Protein AF-G5E3V6-F1 (afdb_monomer)

Radius of gyration: 30.0 Å; Cα contacts (8 Å, |Δi|>4): 108; chains: 1; bounding box: 66×53×70 Å

Structure (mmCIF, N/CA/C/O backbone):
data_AF-G5E3V6-F1
#
_entry.id   AF-G5E3V6-F1
#
loop_
_atom_site.group_PDB
_atom_site.id
_atom_site.type_symbol
_atom_site.label_atom_id
_atom_site.label_alt_id
_atom_site.label_comp_id
_atom_site.label_asym_id
_atom_site.label_entity_id
_atom_site.label_seq_id
_atom_site.pdbx_PDB_ins_code
_atom_site.Cartn_x
_atom_site.Cartn_y
_atom_site.Cartn_z
_atom_site.occupancy
_atom_site.B_iso_or_equiv
_atom_site.auth_seq_id
_atom_site.auth_comp_id
_atom_site.auth_asym_id
_atom_site.auth_atom_id
_atom_site.pdb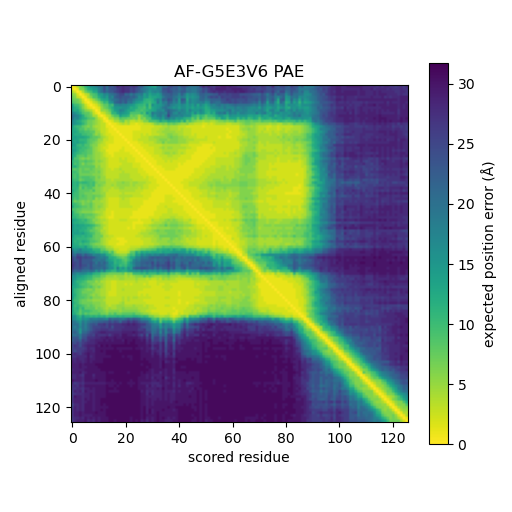x_PDB_model_num
ATOM 1 N N . LYS A 1 1 ? -19.658 4.568 4.456 1.00 40.50 1 LYS A N 1
ATOM 2 C CA . LYS A 1 1 ? -19.234 5.687 5.333 1.00 40.50 1 LYS A CA 1
ATOM 3 C C . LYS A 1 1 ? -17.714 5.621 5.431 1.00 40.50 1 LYS A C 1
ATOM 5 O O . LYS A 1 1 ? -17.221 4.675 6.025 1.00 40.50 1 LYS A O 1
ATOM 10 N N . ILE A 1 2 ? -16.990 6.495 4.730 1.00 44.38 2 ILE A N 1
ATOM 11 C CA . ILE A 1 2 ? -15.516 6.495 4.730 1.00 44.38 2 ILE A CA 1
ATOM 12 C C . ILE A 1 2 ? -15.061 7.267 5.973 1.00 44.38 2 ILE A C 1
ATOM 14 O O . ILE A 1 2 ? -15.613 8.324 6.277 1.00 44.38 2 ILE A O 1
ATOM 18 N N . LEU A 1 3 ? -14.169 6.647 6.745 1.00 54.47 3 LEU A N 1
ATOM 19 C CA . LEU A 1 3 ? -13.768 7.052 8.088 1.00 54.47 3 LEU A CA 1
ATOM 20 C C . LEU A 1 3 ? -12.849 8.288 8.054 1.00 54.47 3 LEU A C 1
ATOM 22 O O . LEU A 1 3 ? -12.066 8.468 7.129 1.00 54.47 3 LEU A O 1
ATOM 26 N N . GLN A 1 4 ? -12.997 9.099 9.097 1.00 58.62 4 GLN A N 1
ATOM 27 C CA . GLN A 1 4 ? -12.158 10.195 9.586 1.00 58.62 4 GLN A CA 1
ATOM 28 C C . GLN A 1 4 ? -10.708 10.222 9.050 1.00 58.62 4 GLN A C 1
ATOM 30 O O . GLN A 1 4 ? -9.934 9.298 9.285 1.00 58.62 4 GLN A O 1
ATOM 35 N N . TYR A 1 5 ? -10.338 11.315 8.372 1.00 55.12 5 TYR A N 1
ATOM 36 C CA . TYR A 1 5 ? -8.946 11.634 8.036 1.00 55.12 5 TYR A CA 1
ATOM 37 C C . TYR A 1 5 ? -8.204 12.047 9.316 1.00 55.12 5 TYR A C 1
ATOM 39 O O . TYR A 1 5 ? -8.641 12.964 10.011 1.00 55.12 5 TYR A O 1
ATOM 47 N N . GLY A 1 6 ? -7.096 11.378 9.631 1.00 52.41 6 GLY A N 1
ATOM 48 C CA . GLY A 1 6 ? -6.150 11.803 10.662 1.00 52.41 6 GLY A CA 1
ATOM 49 C C . GLY A 1 6 ? -4.812 12.161 10.018 1.00 52.41 6 GLY A C 1
ATOM 50 O O . GLY A 1 6 ? -4.270 11.345 9.278 1.00 52.41 6 GLY A O 1
ATOM 51 N N . GLY A 1 7 ? -4.293 13.362 10.292 1.00 62.56 7 GLY A N 1
ATOM 52 C CA . GLY A 1 7 ? -2.977 13.826 9.828 1.00 62.56 7 GLY A CA 1
ATOM 53 C C . GLY A 1 7 ? -3.021 15.040 8.891 1.00 62.56 7 GLY A C 1
ATOM 54 O O . GLY A 1 7 ? -4.039 15.328 8.263 1.00 62.56 7 GLY A O 1
ATOM 55 N N . GLN A 1 8 ? -1.903 15.767 8.820 1.00 59.75 8 GLN A N 1
ATOM 56 C CA . GLN A 1 8 ? -1.690 16.858 7.866 1.00 59.75 8 GLN A CA 1
ATOM 57 C C . GLN A 1 8 ? -1.315 16.270 6.491 1.00 59.75 8 GLN A C 1
ATOM 59 O O . GLN A 1 8 ? -0.552 15.301 6.452 1.00 59.75 8 GLN A O 1
ATOM 64 N N . PRO A 1 9 ? -1.816 16.821 5.366 1.00 61.84 9 PRO A N 1
ATOM 65 C CA . PRO A 1 9 ? -1.333 16.444 4.041 1.00 61.84 9 PRO A CA 1
ATOM 66 C C . PRO A 1 9 ? 0.184 16.641 3.956 1.00 61.84 9 PRO A C 1
ATOM 68 O O . PRO A 1 9 ? 0.697 17.671 4.393 1.00 61.84 9 PRO A O 1
ATOM 71 N N . PHE A 1 10 ? 0.891 15.656 3.413 1.00 65.44 10 PHE A N 1
ATOM 72 C CA . PHE A 1 10 ? 2.319 15.745 3.131 1.00 65.44 10 PHE A CA 1
ATOM 73 C C . PHE A 1 10 ? 2.544 15.763 1.617 1.00 65.44 10 PHE A C 1
ATOM 75 O O . PHE A 1 10 ? 1.841 15.078 0.876 1.00 65.44 10 PHE A O 1
ATOM 82 N N . ASP A 1 11 ? 3.551 16.515 1.169 1.00 62.69 11 ASP A N 1
ATOM 83 C CA . ASP A 1 11 ? 3.842 16.726 -0.260 1.00 62.69 11 ASP A CA 1
ATOM 84 C C . ASP A 1 11 ? 4.660 15.587 -0.903 1.00 62.69 11 ASP A C 1
ATOM 86 O O . ASP A 1 11 ? 5.017 15.640 -2.081 1.00 62.69 11 ASP A O 1
ATOM 90 N N . PHE A 1 12 ? 4.968 14.525 -0.154 1.00 68.69 12 PHE A N 1
ATOM 91 C CA . PHE A 1 12 ? 5.736 13.394 -0.673 1.00 68.69 12 PHE A CA 1
ATOM 92 C C . PHE A 1 12 ? 4.855 12.453 -1.503 1.00 68.69 12 PHE A C 1
ATOM 94 O O . PHE A 1 12 ? 3.919 11.838 -0.993 1.00 68.69 12 PHE A O 1
ATOM 101 N N . SER A 1 13 ? 5.195 12.291 -2.786 1.00 75.62 13 SER A N 1
ATOM 102 C CA . SER A 1 13 ? 4.641 11.217 -3.618 1.00 75.62 13 SER A CA 1
ATOM 103 C C . SER A 1 13 ? 5.280 9.883 -3.207 1.00 75.62 13 SER A C 1
ATOM 105 O O . SER A 1 13 ? 6.501 9.763 -3.315 1.00 75.62 13 SER A O 1
ATOM 107 N N . PRO A 1 14 ? 4.510 8.884 -2.744 1.00 83.62 14 PRO A N 1
ATOM 108 C CA . PRO A 1 14 ? 5.084 7.610 -2.337 1.00 83.62 14 PRO A CA 1
ATOM 109 C C . PRO A 1 14 ? 5.694 6.867 -3.536 1.00 83.62 14 PRO A C 1
ATOM 111 O O . PRO A 1 14 ? 5.129 6.854 -4.635 1.00 83.62 14 PRO A O 1
ATOM 114 N N . LEU A 1 15 ? 6.850 6.241 -3.301 1.00 91.81 15 LEU A N 1
ATOM 115 C CA . LEU A 1 15 ? 7.599 5.444 -4.273 1.00 91.81 15 LEU A CA 1
ATOM 116 C C . LEU A 1 15 ? 7.717 4.004 -3.780 1.00 91.81 15 LEU A C 1
ATOM 118 O O . LEU A 1 15 ? 8.052 3.795 -2.615 1.00 91.81 15 LEU A O 1
ATOM 122 N N . PHE A 1 16 ? 7.491 3.028 -4.660 1.00 93.56 16 PHE A N 1
ATOM 123 C CA . PHE A 1 16 ? 7.765 1.610 -4.395 1.00 93.56 16 PHE A CA 1
ATOM 124 C C . PHE A 1 16 ? 8.920 1.124 -5.263 1.00 93.56 16 PHE A C 1
ATOM 126 O O . PHE A 1 16 ? 9.031 1.526 -6.417 1.00 93.56 16 PHE A O 1
ATOM 133 N N . CYS A 1 17 ? 9.760 0.255 -4.709 1.00 92.12 17 CYS A N 1
ATOM 134 C CA . CYS A 1 17 ? 10.816 -0.426 -5.447 1.00 92.12 17 CYS A CA 1
ATOM 135 C C . CYS A 1 17 ? 10.220 -1.656 -6.152 1.00 92.12 17 CYS A C 1
ATOM 137 O O . CYS A 1 17 ? 9.574 -2.491 -5.512 1.00 92.12 17 CYS A O 1
ATOM 139 N N . ALA A 1 18 ? 10.388 -1.754 -7.469 1.00 93.25 18 ALA A N 1
ATOM 140 C CA . ALA A 1 18 ? 10.101 -2.966 -8.225 1.00 93.25 18 ALA A CA 1
ATOM 141 C C . ALA A 1 18 ? 11.263 -3.964 -8.095 1.00 93.25 18 ALA A C 1
ATOM 143 O O . ALA A 1 18 ? 12.363 -3.628 -7.664 1.00 93.25 18 ALA A O 1
ATOM 144 N N . ARG A 1 19 ? 11.044 -5.218 -8.498 1.00 92.12 19 ARG A N 1
ATOM 145 C CA . ARG A 1 19 ? 12.052 -6.282 -8.351 1.00 92.12 19 ARG A CA 1
ATOM 146 C C . ARG A 1 19 ? 13.356 -6.003 -9.109 1.00 92.12 19 ARG A C 1
ATOM 148 O O . ARG A 1 19 ? 14.410 -6.438 -8.653 1.00 92.12 19 ARG A O 1
ATOM 155 N N . ASN A 1 20 ? 13.295 -5.289 -10.228 1.00 92.44 20 ASN A N 1
ATOM 156 C CA . ASN A 1 20 ? 14.475 -4.890 -10.997 1.00 92.44 20 ASN A CA 1
ATOM 157 C C . ASN A 1 20 ? 15.307 -3.771 -10.325 1.00 92.44 20 ASN A C 1
ATOM 159 O O . ASN A 1 20 ? 16.364 -3.414 -10.841 1.00 92.44 20 ASN A O 1
ATOM 163 N N . GLY A 1 21 ? 14.871 -3.249 -9.172 1.00 91.19 21 GLY A N 1
ATOM 164 C CA . GLY A 1 21 ? 15.538 -2.178 -8.428 1.00 91.19 21 GLY A CA 1
ATOM 165 C C . GLY A 1 21 ? 15.117 -0.765 -8.840 1.00 91.19 21 GLY A C 1
ATOM 166 O O . GLY A 1 21 ? 15.640 0.205 -8.297 1.00 91.19 21 GLY A O 1
ATOM 167 N N . GLU A 1 22 ? 14.188 -0.622 -9.789 1.00 92.38 22 GLU A N 1
ATOM 168 C CA . GLU A 1 22 ? 13.677 0.684 -10.201 1.00 92.38 22 GLU A CA 1
ATOM 169 C C . GLU A 1 22 ? 12.454 1.113 -9.387 1.00 92.38 22 GLU A C 1
ATOM 171 O O . GLU A 1 22 ? 11.636 0.295 -8.961 1.00 92.38 22 GLU A O 1
ATOM 176 N N . TYR A 1 23 ? 12.309 2.424 -9.192 1.00 93.12 23 TYR A N 1
ATOM 177 C CA . TYR A 1 23 ? 11.210 2.994 -8.420 1.00 93.12 23 TYR A CA 1
ATOM 178 C C . TYR A 1 23 ? 10.019 3.369 -9.299 1.00 93.12 23 TYR A C 1
ATOM 180 O O . TYR A 1 23 ? 10.171 3.946 -10.374 1.00 93.12 23 TYR A O 1
ATOM 188 N N . ILE A 1 24 ? 8.818 3.113 -8.783 1.00 95.19 24 ILE A N 1
ATOM 189 C CA . ILE A 1 24 ? 7.546 3.505 -9.390 1.00 95.19 24 ILE A CA 1
ATOM 190 C C . ILE A 1 24 ? 6.826 4.522 -8.510 1.00 95.19 24 ILE A C 1
ATOM 192 O O . ILE A 1 24 ? 6.803 4.387 -7.285 1.00 95.19 24 ILE A O 1
ATOM 196 N N . ALA A 1 25 ? 6.196 5.521 -9.128 1.00 94.62 25 ALA A N 1
ATOM 197 C CA . ALA A 1 25 ? 5.347 6.467 -8.411 1.00 94.62 25 ALA A CA 1
ATOM 198 C C . ALA A 1 25 ? 3.932 5.910 -8.286 1.00 94.62 25 ALA A C 1
ATOM 200 O O . ALA A 1 25 ? 3.325 5.512 -9.287 1.00 94.62 25 ALA A O 1
ATOM 201 N N . ILE A 1 26 ? 3.390 5.917 -7.069 1.00 94.75 26 ILE A N 1
ATOM 202 C CA . ILE A 1 26 ? 2.062 5.376 -6.785 1.00 94.75 26 ILE A CA 1
ATOM 203 C C . ILE A 1 26 ? 1.162 6.417 -6.123 1.00 94.75 26 ILE A C 1
ATOM 205 O O . ILE A 1 26 ? 1.595 7.199 -5.283 1.00 94.75 26 ILE A O 1
ATOM 209 N N . ASP A 1 27 ? -0.122 6.370 -6.450 1.00 91.56 27 ASP A N 1
ATOM 210 C CA . ASP A 1 27 ? -1.168 6.990 -5.651 1.00 91.56 27 ASP A CA 1
ATOM 211 C C . ASP A 1 27 ? -1.707 5.927 -4.694 1.00 91.56 27 ASP A C 1
ATOM 213 O O . ASP A 1 27 ? -2.150 4.855 -5.119 1.00 91.56 27 ASP A O 1
ATOM 217 N N . THR A 1 28 ? -1.655 6.199 -3.392 1.00 91.44 28 THR A N 1
ATOM 218 C CA . THR A 1 28 ? -2.073 5.230 -2.375 1.00 91.44 28 THR A CA 1
ATOM 219 C C . THR A 1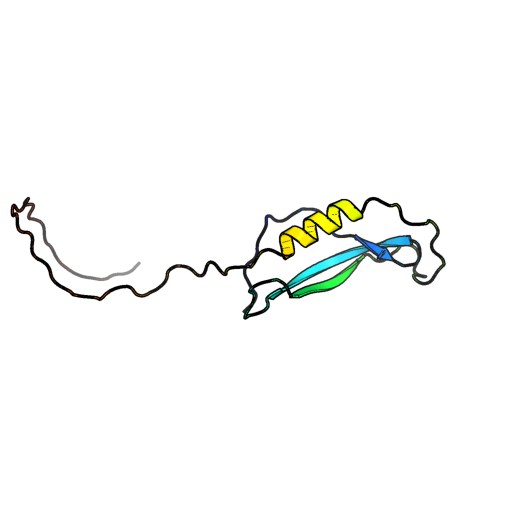 28 ? -3.241 5.756 -1.563 1.00 91.44 28 THR A C 1
ATOM 221 O O . THR A 1 28 ? -3.190 6.855 -1.020 1.00 91.44 28 THR A O 1
ATOM 224 N N . SER A 1 29 ? -4.273 4.928 -1.418 1.00 90.56 29 SER A N 1
ATOM 225 C CA . SER A 1 29 ? -5.304 5.113 -0.399 1.00 90.56 29 SER A CA 1
ATOM 226 C C . SER A 1 29 ? -5.123 4.076 0.703 1.00 90.56 29 SER A C 1
ATOM 228 O O . SER A 1 29 ? -5.147 2.877 0.416 1.00 90.56 29 SER A O 1
ATOM 230 N N . TRP A 1 30 ? -4.977 4.539 1.942 1.00 92.75 30 TRP A N 1
ATOM 231 C CA . TRP A 1 30 ? -4.820 3.693 3.122 1.00 92.75 30 TRP A CA 1
ATOM 232 C C . TRP A 1 30 ? -6.131 3.549 3.891 1.00 92.75 30 TRP A C 1
ATOM 234 O O . TRP A 1 30 ? -6.955 4.462 3.943 1.00 92.75 30 TRP A O 1
ATOM 244 N N . SER A 1 31 ? -6.308 2.395 4.518 1.00 92.06 31 SER A N 1
ATOM 245 C CA . SER A 1 31 ? -7.329 2.150 5.526 1.00 92.06 31 SER A CA 1
ATOM 246 C C . SER A 1 31 ? -6.817 1.125 6.536 1.00 92.06 31 SER A C 1
ATOM 248 O O . SER A 1 31 ? -5.710 0.597 6.417 1.00 92.06 31 SER A O 1
ATOM 250 N N . SER A 1 32 ? -7.618 0.848 7.552 1.00 94.12 32 SER A N 1
ATOM 251 C CA . SER A 1 32 ? -7.287 -0.104 8.599 1.00 94.12 32 SER A CA 1
ATOM 252 C C . SER A 1 32 ? -8.537 -0.820 9.086 1.00 94.12 32 SER A C 1
ATOM 254 O O . SER A 1 32 ? -9.661 -0.330 8.948 1.00 94.12 32 SER A O 1
ATOM 256 N N . PHE A 1 33 ? -8.332 -1.993 9.672 1.00 94.19 33 PHE A N 1
ATOM 257 C CA . PHE A 1 33 ? -9.367 -2.706 10.401 1.00 94.19 33 PHE A CA 1
ATOM 258 C C . PHE A 1 33 ? -9.048 -2.700 11.889 1.00 94.19 33 PHE A C 1
ATOM 260 O O . PHE A 1 33 ? -7.990 -3.170 12.318 1.00 94.19 33 PHE A O 1
ATOM 267 N N . ILE A 1 34 ? -9.989 -2.178 12.671 1.00 94.62 34 ILE A N 1
ATOM 268 C CA . ILE A 1 34 ? -9.907 -2.131 14.126 1.00 94.62 34 ILE A CA 1
ATOM 269 C C . ILE A 1 34 ? -10.697 -3.306 14.695 1.00 94.62 34 ILE A C 1
ATOM 271 O O . ILE A 1 34 ? -11.877 -3.474 14.389 1.00 94.62 34 ILE A O 1
ATOM 275 N N . ASN A 1 35 ? -10.058 -4.107 15.544 1.00 94.44 35 ASN A N 1
ATOM 276 C CA . ASN A 1 35 ? -10.726 -5.196 16.244 1.00 94.44 35 ASN A CA 1
ATOM 277 C C . ASN A 1 35 ? -11.820 -4.629 17.180 1.00 94.44 35 ASN A C 1
ATOM 279 O O . ASN A 1 35 ? -11.488 -3.812 18.041 1.00 94.44 35 ASN A O 1
ATOM 283 N N . PRO A 1 36 ? -13.092 -5.063 17.087 1.00 92.88 36 PRO A N 1
ATOM 284 C CA . PRO A 1 36 ? -14.174 -4.486 17.893 1.00 92.88 36 PRO A CA 1
ATOM 285 C C . PRO A 1 36 ? -14.026 -4.676 19.410 1.00 92.88 36 PRO A C 1
ATOM 287 O O . PRO A 1 36 ? -14.506 -3.844 20.179 1.00 92.88 36 PRO A O 1
ATOM 290 N N . TRP A 1 37 ? -13.368 -5.754 19.845 1.00 93.94 37 TRP A N 1
ATOM 291 C CA . TRP A 1 37 ? -13.210 -6.092 21.260 1.00 93.94 37 TRP A CA 1
ATOM 292 C C . TRP A 1 37 ? -11.982 -5.424 21.873 1.00 93.94 37 TRP A C 1
ATOM 294 O O . TRP A 1 37 ? -12.090 -4.760 22.900 1.00 93.94 37 TRP A O 1
ATOM 304 N N . SER A 1 38 ? -10.814 -5.569 21.241 1.00 94.38 38 SER A N 1
ATOM 305 C CA . SER A 1 38 ? -9.564 -5.008 21.772 1.00 94.38 38 SER A CA 1
ATOM 306 C C . SER A 1 38 ? -9.346 -3.544 21.395 1.00 94.38 38 SER A C 1
ATOM 308 O O . SER A 1 38 ? -8.493 -2.885 21.985 1.00 94.38 38 SER A O 1
ATOM 310 N N . ARG A 1 39 ? -10.089 -3.039 20.400 1.00 94.94 39 ARG A N 1
ATOM 311 C CA . ARG A 1 39 ? -9.935 -1.707 19.791 1.00 94.94 39 ARG A CA 1
ATOM 312 C C . ARG A 1 39 ? -8.557 -1.448 19.176 1.00 94.94 39 ARG A C 1
ATOM 314 O O . ARG A 1 39 ? -8.238 -0.310 18.854 1.00 94.94 39 ARG A O 1
ATOM 321 N N . LYS A 1 40 ? -7.734 -2.479 18.986 1.00 93.69 40 LYS A N 1
ATOM 322 C CA . LYS A 1 40 ? -6.422 -2.364 18.335 1.00 93.69 40 LYS A CA 1
ATOM 323 C C . LYS A 1 40 ? -6.530 -2.574 16.829 1.00 93.69 40 LYS A C 1
ATOM 325 O O . LYS A 1 40 ? -7.420 -3.287 16.354 1.00 93.69 40 LYS A O 1
ATOM 330 N N . VAL A 1 41 ? -5.596 -1.992 16.083 1.00 95.38 41 VAL A N 1
ATOM 331 C CA . VAL A 1 41 ? -5.462 -2.246 14.646 1.00 95.38 41 VAL A CA 1
ATOM 332 C C . VAL A 1 41 ? -5.063 -3.710 14.442 1.00 95.38 41 VAL A C 1
ATOM 334 O O . VAL A 1 41 ? -4.075 -4.161 15.010 1.00 95.38 41 VAL A O 1
ATOM 337 N N . SER A 1 42 ? -5.834 -4.467 13.656 1.00 95.44 42 SER A N 1
ATOM 338 C CA . SER A 1 42 ? -5.478 -5.854 13.299 1.00 95.44 42 SER A CA 1
ATOM 339 C C . SER A 1 42 ? -4.719 -5.929 11.981 1.00 95.44 42 SER A C 1
ATOM 341 O O . SER A 1 42 ? -3.794 -6.720 11.850 1.00 95.44 42 SER A O 1
ATOM 343 N N . PHE A 1 43 ? -5.111 -5.111 11.002 1.00 95.56 43 PHE A N 1
ATOM 344 C CA . PHE A 1 43 ? -4.408 -4.998 9.730 1.00 95.56 43 PHE A CA 1
ATOM 345 C C . PHE A 1 43 ? -4.556 -3.599 9.134 1.00 95.56 43 PHE A C 1
ATOM 347 O O . PHE A 1 43 ? -5.573 -2.922 9.316 1.00 95.56 43 PHE A O 1
ATOM 354 N N . ILE A 1 44 ? -3.518 -3.195 8.407 1.00 96.19 44 ILE A N 1
ATOM 355 C CA . ILE A 1 44 ? -3.497 -2.022 7.537 1.00 96.19 44 ILE A CA 1
ATOM 356 C C . ILE A 1 44 ? -3.732 -2.514 6.112 1.00 96.19 44 ILE A C 1
ATOM 358 O O . ILE A 1 44 ? -3.176 -3.533 5.707 1.00 96.19 44 ILE A O 1
ATOM 362 N N . ILE A 1 45 ? -4.551 -1.799 5.351 1.00 95.25 45 ILE A N 1
ATOM 363 C CA . ILE A 1 45 ? -4.796 -2.090 3.942 1.00 95.25 45 ILE A CA 1
ATOM 364 C C . ILE A 1 45 ? -4.442 -0.868 3.099 1.00 95.25 45 ILE A C 1
ATOM 366 O O . ILE A 1 45 ? -4.912 0.241 3.351 1.00 95.25 45 ILE A O 1
ATOM 370 N N . GLY A 1 46 ? -3.601 -1.081 2.093 1.00 94.31 46 GLY A N 1
ATOM 371 C CA . GLY A 1 46 ? -3.276 -0.099 1.068 1.00 94.31 46 GLY A CA 1
ATOM 372 C C . GLY A 1 46 ? -3.890 -0.518 -0.262 1.00 94.31 46 GLY A C 1
ATOM 373 O O . GLY A 1 46 ? -3.800 -1.678 -0.660 1.00 94.31 46 GLY A O 1
ATOM 374 N N . ARG A 1 47 ? -4.524 0.420 -0.964 1.00 95.38 47 ARG A N 1
ATOM 375 C CA . ARG A 1 47 ? -4.848 0.274 -2.388 1.00 95.38 47 ARG A CA 1
ATOM 376 C C . ARG A 1 47 ? -3.952 1.226 -3.163 1.00 95.38 47 ARG A C 1
ATOM 378 O O . ARG A 1 47 ? -4.042 2.438 -2.970 1.00 95.38 47 ARG A O 1
ATOM 385 N N . HIS A 1 48 ? -3.123 0.659 -4.030 1.00 95.44 48 HIS A N 1
ATOM 386 C CA . HIS A 1 48 ? -2.086 1.371 -4.769 1.00 95.44 48 HIS A CA 1
ATOM 3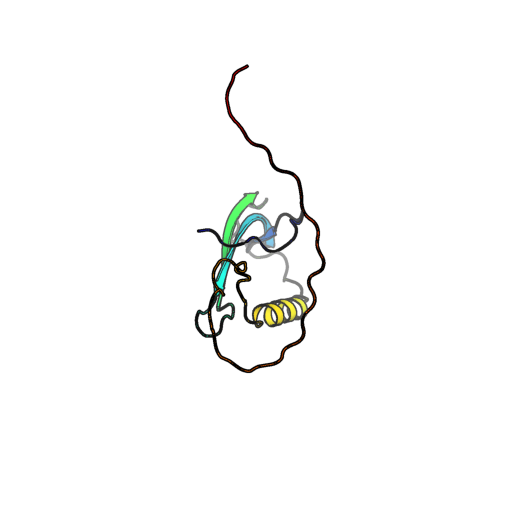87 C C . HIS A 1 48 ? -2.454 1.428 -6.253 1.00 95.44 48 HIS A C 1
ATOM 389 O O . HIS A 1 48 ? -2.783 0.405 -6.853 1.00 95.44 48 HIS A O 1
ATOM 395 N N . LYS A 1 49 ? -2.405 2.621 -6.847 1.00 95.44 49 LYS A N 1
ATOM 396 C CA . LYS A 1 49 ? -2.540 2.842 -8.288 1.00 95.44 49 LYS A CA 1
ATOM 397 C C . LYS A 1 49 ? -1.211 3.365 -8.818 1.00 95.44 49 LYS A C 1
ATOM 399 O O . LYS A 1 49 ? -0.716 4.371 -8.325 1.00 95.44 49 LYS A O 1
ATOM 404 N N . VAL A 1 50 ? -0.643 2.702 -9.821 1.00 95.62 50 VAL A N 1
ATOM 405 C CA . VAL A 1 50 ? 0.590 3.176 -10.463 1.00 95.62 50 VAL A CA 1
ATOM 406 C C . VAL A 1 50 ? 0.286 4.462 -11.229 1.00 95.62 50 VAL A C 1
ATOM 408 O O . VAL A 1 50 ? -0.606 4.486 -12.078 1.00 95.62 50 VAL A O 1
ATOM 411 N N . ARG A 1 51 ? 1.014 5.531 -10.899 1.00 94.56 51 ARG A N 1
ATOM 412 C CA . ARG A 1 51 ? 0.946 6.832 -11.571 1.00 94.56 51 ARG A CA 1
ATOM 413 C C . ARG A 1 51 ? 2.015 6.947 -12.651 1.00 94.56 51 ARG A C 1
ATOM 415 O O . ARG A 1 51 ? 1.726 7.428 -13.740 1.00 94.56 51 ARG A O 1
ATOM 422 N N . MET A 1 52 ? 3.237 6.507 -12.345 1.00 95.25 52 MET A N 1
ATOM 423 C CA . MET A 1 52 ? 4.364 6.470 -13.280 1.00 95.25 52 MET A CA 1
ATOM 424 C C . MET A 1 52 ? 5.127 5.158 -13.094 1.00 95.25 52 MET A C 1
ATOM 426 O O . MET A 1 52 ? 5.431 4.781 -11.960 1.00 95.25 52 MET A O 1
ATOM 430 N N . GLY A 1 53 ? 5.379 4.463 -14.204 1.00 94.81 53 GLY A N 1
ATOM 431 C CA . GLY A 1 53 ? 6.115 3.200 -14.230 1.00 94.81 53 GLY A CA 1
ATOM 432 C C . GLY A 1 53 ? 7.638 3.383 -14.192 1.00 94.81 53 GLY A C 1
ATOM 433 O O . GLY A 1 53 ? 8.114 4.521 -14.192 1.00 94.81 53 GLY A O 1
ATOM 434 N N . PRO A 1 54 ? 8.384 2.268 -14.155 1.00 94.62 54 PRO A N 1
ATOM 435 C CA . PRO A 1 54 ? 9.841 2.273 -14.222 1.00 94.62 54 PRO A CA 1
ATOM 436 C C . PRO A 1 54 ? 10.325 2.644 -15.633 1.00 94.62 54 PRO A C 1
ATOM 438 O O . PRO A 1 54 ? 9.555 2.605 -16.594 1.00 94.62 54 PRO A O 1
ATOM 441 N N . VAL A 1 55 ? 11.601 3.007 -15.755 1.00 92.94 55 VAL A N 1
ATOM 442 C CA . VAL A 1 55 ? 12.257 3.285 -17.041 1.00 92.94 55 VAL A CA 1
ATOM 443 C C . VAL A 1 55 ? 12.501 1.979 -17.796 1.00 92.94 55 VAL A C 1
ATOM 445 O O . VAL A 1 55 ? 12.261 1.913 -19.000 1.00 92.94 55 VAL A O 1
ATOM 448 N N . ASN A 1 56 ? 12.944 0.934 -17.094 1.00 93.31 56 ASN A N 1
ATOM 449 C CA . ASN A 1 56 ? 13.014 -0.419 -17.627 1.00 93.31 56 ASN A CA 1
ATOM 450 C C . ASN A 1 56 ? 11.674 -1.142 -17.438 1.00 93.31 56 ASN A C 1
ATOM 452 O O . ASN A 1 56 ? 11.279 -1.472 -16.318 1.00 93.31 56 ASN A O 1
ATOM 456 N N . GLU A 1 57 ? 11.008 -1.438 -18.554 1.00 94.50 57 GLU A N 1
ATOM 457 C CA . GLU A 1 57 ? 9.726 -2.148 -18.579 1.00 94.50 57 GLU A CA 1
ATOM 458 C C . GLU A 1 57 ? 9.824 -3.597 -18.067 1.00 94.50 57 GLU A C 1
ATOM 460 O O . GLU A 1 57 ? 8.834 -4.136 -17.566 1.00 94.50 57 GLU A O 1
ATOM 465 N N . ASP A 1 58 ? 11.005 -4.229 -18.138 1.00 95.31 58 ASP A N 1
ATOM 466 C CA . ASP A 1 58 ? 11.224 -5.557 -17.563 1.00 95.31 58 ASP A CA 1
ATOM 467 C C . ASP A 1 58 ? 11.390 -5.477 -16.038 1.00 95.31 58 ASP A C 1
ATOM 469 O O . ASP A 1 58 ? 12.490 -5.429 -15.478 1.00 95.31 58 ASP A O 1
ATOM 473 N N . VAL A 1 59 ? 10.250 -5.481 -15.348 1.00 94.94 59 VAL A N 1
ATOM 474 C CA . VAL A 1 59 ? 10.166 -5.473 -13.882 1.00 94.94 59 VAL A CA 1
ATOM 475 C C . VAL A 1 59 ? 10.607 -6.783 -13.231 1.00 94.94 59 VAL A C 1
ATOM 477 O O . VAL A 1 59 ? 10.772 -6.820 -12.012 1.00 94.94 59 VAL A O 1
ATOM 480 N N . PHE A 1 60 ? 10.784 -7.861 -14.001 1.00 95.38 60 PHE A N 1
ATOM 481 C CA . PHE A 1 60 ? 11.170 -9.177 -13.486 1.00 95.38 60 PHE A CA 1
ATOM 482 C C . PHE A 1 60 ? 12.676 -9.439 -13.563 1.00 95.38 60 PHE A C 1
ATOM 484 O O . PHE A 1 60 ? 13.13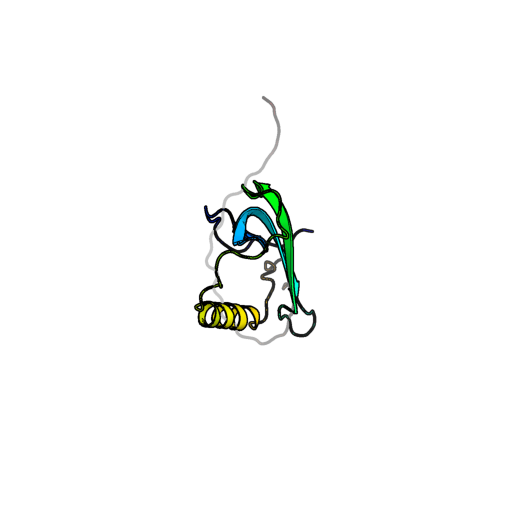6 -10.448 -13.014 1.00 95.38 60 PHE A O 1
ATOM 491 N N . ALA A 1 61 ? 13.429 -8.534 -14.194 1.00 93.25 61 ALA A N 1
ATOM 492 C CA . ALA A 1 61 ? 14.880 -8.580 -14.277 1.00 93.25 61 ALA A CA 1
ATOM 493 C C . ALA A 1 61 ? 15.545 -8.700 -12.892 1.00 93.25 61 ALA A C 1
ATOM 495 O O . ALA A 1 61 ? 14.980 -8.348 -11.851 1.00 93.25 61 ALA A O 1
ATOM 496 N N . SER A 1 62 ? 16.770 -9.228 -12.874 1.00 89.44 62 SER A N 1
ATOM 497 C CA . SER A 1 62 ? 17.548 -9.356 -11.642 1.00 89.44 62 SER A CA 1
ATOM 498 C C . SER A 1 62 ? 17.829 -7.978 -11.028 1.00 89.44 62 SER A C 1
ATOM 500 O O . SER A 1 62 ? 18.244 -7.083 -11.768 1.00 89.44 62 SER A O 1
ATOM 502 N N . PRO A 1 63 ? 17.674 -7.808 -9.702 1.00 85.56 63 PRO A N 1
ATOM 503 C CA . PRO A 1 63 ? 17.989 -6.549 -9.038 1.00 85.56 63 PRO A CA 1
ATOM 504 C C . PRO A 1 63 ? 19.467 -6.199 -9.222 1.00 85.56 63 PRO A C 1
ATOM 506 O O . PRO A 1 63 ? 20.342 -7.060 -9.108 1.00 85.56 63 PRO A O 1
ATOM 509 N N . SER A 1 64 ? 19.741 -4.926 -9.496 1.00 71.69 64 SER A N 1
ATOM 510 C CA . SER A 1 64 ? 21.093 -4.404 -9.717 1.00 71.69 64 SER A CA 1
ATOM 511 C C . SER A 1 64 ? 21.852 -4.088 -8.421 1.00 71.69 64 SER A C 1
ATOM 513 O O . SER A 1 64 ? 23.074 -3.957 -8.457 1.00 71.69 64 SER A O 1
ATOM 515 N N . CYS A 1 65 ? 21.165 -3.996 -7.274 1.00 67.19 65 CYS A N 1
ATOM 516 C CA . CYS A 1 65 ? 21.768 -3.646 -5.987 1.00 67.19 65 CYS A CA 1
ATOM 517 C C . CYS A 1 65 ? 21.037 -4.327 -4.807 1.00 67.19 65 CYS A C 1
ATOM 519 O O . CYS A 1 65 ? 19.807 -4.404 -4.830 1.00 67.19 65 CYS A O 1
ATOM 521 N N . PRO A 1 66 ? 21.749 -4.827 -3.777 1.00 61.28 66 PRO A N 1
ATOM 522 C CA . PRO A 1 66 ? 21.133 -5.293 -2.533 1.00 61.28 66 PRO A CA 1
ATOM 523 C C . PRO A 1 66 ? 20.637 -4.120 -1.666 1.00 61.28 66 PRO A C 1
ATOM 525 O O . PRO A 1 66 ? 21.317 -3.105 -1.546 1.00 61.28 66 PRO A O 1
ATOM 528 N N . GLU A 1 67 ? 19.461 -4.262 -1.046 1.00 65.06 67 GLU A N 1
ATOM 529 C CA . GLU A 1 67 ? 18.844 -3.207 -0.225 1.00 65.06 67 GLU A CA 1
ATOM 530 C C . GLU A 1 67 ? 19.553 -2.980 1.124 1.00 65.06 67 GLU A C 1
ATOM 532 O O . GLU A 1 67 ? 19.979 -3.926 1.797 1.00 65.06 67 GLU A O 1
ATOM 537 N N . ASP A 1 68 ? 19.640 -1.706 1.525 1.00 62.09 68 ASP A N 1
ATOM 538 C CA . ASP A 1 68 ? 20.345 -1.242 2.721 1.00 62.09 68 ASP A CA 1
ATOM 539 C C . ASP A 1 68 ? 19.503 -1.298 4.006 1.00 62.09 68 ASP A C 1
ATOM 541 O O . ASP A 1 68 ? 18.291 -1.072 4.042 1.00 62.09 68 ASP A O 1
ATOM 545 N N . ARG A 1 69 ? 20.196 -1.602 5.106 1.00 63.69 69 ARG A N 1
ATOM 546 C CA . ARG A 1 69 ? 19.640 -1.910 6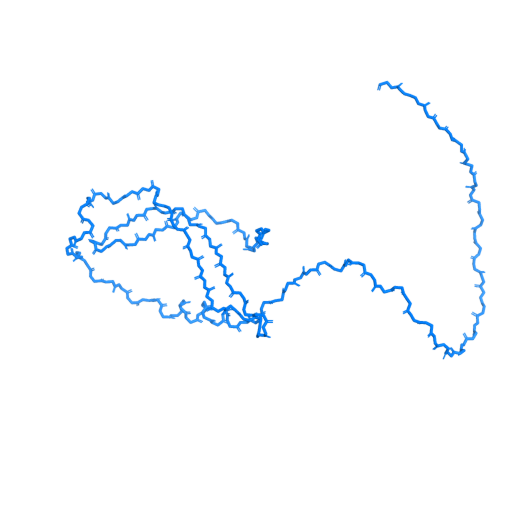.427 1.00 63.69 69 ARG A CA 1
ATOM 547 C C . ARG A 1 69 ? 19.552 -0.662 7.308 1.00 63.69 69 ARG A C 1
ATOM 549 O O . ARG A 1 69 ? 20.495 -0.346 8.024 1.00 63.69 69 ARG A O 1
ATOM 556 N N . SER A 1 70 ? 18.387 -0.019 7.345 1.00 68.12 70 SER A N 1
ATOM 557 C CA . SER A 1 70 ? 18.013 0.907 8.435 1.00 68.12 70 SER A CA 1
ATOM 558 C C . SER A 1 70 ? 16.502 0.952 8.724 1.00 68.12 70 SER A C 1
ATOM 560 O O . SER A 1 70 ? 15.990 1.903 9.304 1.00 68.12 70 SER A O 1
ATOM 562 N N . LEU A 1 71 ? 15.760 -0.103 8.365 1.00 85.56 71 LEU A N 1
ATOM 563 C CA . LEU A 1 71 ? 14.296 -0.160 8.519 1.00 85.56 71 LEU A CA 1
ATOM 564 C C . LEU A 1 71 ? 13.812 -0.593 9.911 1.00 85.56 71 LEU A C 1
ATOM 566 O O . LEU A 1 71 ? 12.640 -0.407 10.237 1.00 85.56 71 LEU A O 1
ATOM 570 N N . HIS A 1 72 ? 14.684 -1.186 10.728 1.00 88.50 72 HIS A N 1
ATOM 571 C CA . HIS A 1 72 ? 14.279 -1.819 11.985 1.00 88.50 72 HIS A CA 1
ATOM 572 C C . HIS A 1 72 ? 13.718 -0.806 12.992 1.00 88.50 72 HIS A C 1
ATOM 574 O O . HIS A 1 72 ? 12.627 -0.999 13.516 1.00 88.50 72 HIS A O 1
ATOM 580 N N . GLU A 1 73 ? 14.417 0.310 13.216 1.00 90.88 73 GLU A N 1
ATOM 581 C CA . GLU A 1 73 ? 13.988 1.335 14.177 1.00 90.88 73 GLU A CA 1
ATOM 582 C C . GLU A 1 73 ? 12.635 1.951 13.803 1.00 90.88 73 GLU A C 1
ATOM 584 O O . GLU A 1 73 ? 11.764 2.103 14.659 1.00 90.88 73 GLU A O 1
ATOM 589 N N . LEU A 1 74 ? 12.430 2.255 12.518 1.00 90.31 74 LEU A N 1
ATOM 590 C CA . LEU A 1 74 ? 11.162 2.792 12.029 1.00 90.31 74 LEU A CA 1
ATOM 591 C C . LEU A 1 74 ? 10.030 1.763 12.152 1.00 90.31 74 LEU A C 1
ATOM 593 O O . LEU A 1 74 ? 8.917 2.116 12.539 1.00 90.31 74 LEU A O 1
ATOM 597 N N . THR A 1 75 ? 10.315 0.493 11.858 1.00 93.06 75 THR A N 1
ATOM 598 C CA . THR A 1 75 ? 9.335 -0.596 11.976 1.00 93.06 75 THR A CA 1
ATOM 599 C C . THR A 1 75 ? 8.843 -0.729 13.414 1.00 93.06 75 THR A C 1
ATOM 601 O O . THR A 1 75 ? 7.634 -0.776 13.640 1.00 93.06 75 THR A O 1
ATOM 604 N N . GLU A 1 76 ? 9.752 -0.685 14.389 1.00 94.81 76 GLU A N 1
ATOM 605 C CA . GLU A 1 76 ? 9.403 -0.755 15.811 1.00 94.81 76 GLU A CA 1
ATOM 606 C C . GLU A 1 76 ? 8.586 0.458 16.270 1.00 94.81 76 GLU A C 1
ATOM 608 O O . GLU A 1 76 ? 7.621 0.317 17.024 1.00 94.81 76 GLU A O 1
ATOM 613 N N . GLN A 1 77 ? 8.917 1.659 15.787 1.00 94.50 77 GLN A N 1
ATOM 614 C CA . GLN A 1 77 ? 8.132 2.862 16.081 1.00 94.50 77 GLN A CA 1
ATOM 615 C C . GLN A 1 77 ? 6.702 2.757 15.532 1.00 94.50 77 GLN A C 1
ATOM 617 O O . GLN A 1 77 ? 5.742 3.036 16.255 1.00 94.50 77 GLN A O 1
ATOM 622 N N . ILE A 1 78 ? 6.547 2.312 14.279 1.00 94.19 78 ILE A N 1
ATOM 623 C CA . ILE A 1 78 ? 5.233 2.097 13.657 1.00 94.19 78 ILE A CA 1
ATOM 624 C C . ILE A 1 78 ? 4.458 1.022 14.424 1.00 94.19 78 ILE A C 1
ATOM 626 O O . ILE A 1 78 ? 3.281 1.212 14.730 1.00 94.19 78 ILE A O 1
ATOM 630 N N . TYR A 1 79 ? 5.109 -0.085 14.779 1.00 94.81 79 TYR A N 1
ATOM 631 C CA . TYR A 1 79 ? 4.487 -1.165 15.535 1.00 94.81 79 TYR A CA 1
ATOM 632 C C . TYR A 1 79 ? 3.956 -0.678 16.888 1.00 94.81 79 TYR A C 1
ATOM 634 O O . TYR A 1 79 ? 2.771 -0.846 17.178 1.00 94.81 79 TYR A O 1
ATOM 642 N N . HIS A 1 80 ? 4.783 -0.004 17.693 1.00 94.56 80 HIS A N 1
ATOM 643 C CA . HIS A 1 80 ? 4.364 0.511 18.998 1.00 94.56 80 HIS A CA 1
ATOM 644 C C . HIS A 1 80 ? 3.210 1.515 18.908 1.00 94.56 80 HIS A C 1
ATOM 646 O O . HIS A 1 80 ? 2.315 1.494 19.760 1.00 94.56 80 HIS A O 1
ATOM 652 N N . LEU A 1 81 ? 3.191 2.354 17.868 1.00 93.38 81 LEU A N 1
ATOM 653 C CA . LEU A 1 81 ? 2.080 3.264 17.600 1.00 93.38 81 LEU A CA 1
ATOM 654 C C . LEU A 1 81 ? 0.782 2.495 17.312 1.00 93.38 81 LEU A C 1
ATOM 656 O O . LEU A 1 81 ? -0.255 2.783 17.909 1.00 93.38 81 LEU A O 1
ATOM 660 N N . LEU A 1 82 ? 0.836 1.485 16.438 1.00 93.81 82 LEU A N 1
ATOM 661 C CA . LEU A 1 82 ? -0.331 0.684 16.045 1.00 93.81 82 LEU A CA 1
ATOM 662 C C . LEU A 1 82 ? -0.848 -0.242 17.162 1.00 93.81 82 LEU A C 1
ATOM 664 O O . LEU A 1 82 ? -1.980 -0.726 17.087 1.00 93.81 82 LEU A O 1
ATOM 668 N N . MET A 1 83 ? -0.050 -0.475 18.209 1.00 92.25 83 MET A N 1
ATOM 669 C CA . MET A 1 83 ? -0.444 -1.258 19.386 1.00 92.25 83 MET A CA 1
ATOM 670 C C . MET A 1 83 ? -1.357 -0.511 20.364 1.00 92.25 83 MET A C 1
ATOM 672 O O . MET A 1 83 ? -1.968 -1.157 21.229 1.00 92.25 83 MET A O 1
ATOM 676 N N . GLN A 1 84 ? -1.481 0.812 20.238 1.00 93.31 84 GLN A N 1
ATOM 677 C CA . GLN A 1 84 ? -2.386 1.601 21.070 1.00 93.31 84 GLN A CA 1
ATOM 678 C C . GLN A 1 84 ? -3.854 1.371 20.658 1.00 93.31 84 GLN A C 1
ATOM 680 O O . GLN A 1 84 ? -4.162 1.355 19.463 1.00 93.31 84 GLN A O 1
ATOM 685 N N . PRO A 1 85 ? -4.789 1.188 21.612 1.00 93.12 85 PRO A N 1
ATOM 686 C CA . PRO A 1 85 ? -6.212 1.117 21.295 1.00 93.12 85 PRO A CA 1
ATOM 687 C C . PRO A 1 85 ? -6.710 2.414 20.642 1.00 93.12 85 PRO A C 1
ATOM 689 O O . PRO A 1 85 ? -6.446 3.511 21.133 1.00 93.12 85 PRO A O 1
ATOM 692 N N . VAL A 1 86 ? -7.474 2.288 19.559 1.00 90.00 86 VAL A N 1
ATOM 693 C CA . VAL A 1 86 ? -8.086 3.408 18.842 1.00 90.00 86 VAL A CA 1
ATOM 694 C C . VAL A 1 86 ? -9.478 3.656 19.410 1.00 90.00 86 VAL A C 1
ATOM 696 O O . VAL A 1 86 ? -10.362 2.798 19.351 1.00 90.00 86 VAL A O 1
ATOM 699 N N . TYR A 1 87 ? -9.693 4.849 19.952 1.00 84.81 87 TYR A N 1
ATOM 700 C CA . TYR A 1 87 ? -10.999 5.289 20.426 1.00 84.81 87 TYR A CA 1
ATOM 701 C C . TYR A 1 87 ? -11.579 6.274 19.415 1.00 84.81 87 TYR A C 1
ATOM 703 O O . TYR A 1 87 ? -10.962 7.293 19.114 1.00 84.81 87 TYR A O 1
ATOM 711 N N . ASN A 1 88 ? -12.771 5.988 18.888 1.00 68.56 88 ASN A N 1
ATOM 712 C CA . ASN A 1 88 ? -13.490 6.979 18.098 1.00 68.56 88 ASN A CA 1
ATOM 713 C C . ASN A 1 88 ? -13.925 8.102 19.038 1.00 68.56 88 ASN A C 1
ATOM 715 O O . ASN A 1 88 ? -14.813 7.899 19.868 1.00 68.56 88 ASN A O 1
ATOM 719 N N . SER A 1 89 ? -13.351 9.290 18.873 1.00 59.09 89 SER A N 1
ATOM 720 C CA . SER A 1 89 ? -13.905 10.527 19.423 1.00 59.09 89 SER A CA 1
ATOM 721 C C . SER A 1 89 ? -15.193 10.858 18.668 1.00 59.09 89 SER A C 1
ATOM 723 O O . SER A 1 89 ? -15.232 11.744 17.817 1.00 59.09 89 SER A O 1
ATOM 725 N N . CYS A 1 90 ? -16.253 10.088 18.911 1.00 47.22 90 CYS A N 1
ATOM 726 C CA . CYS A 1 90 ? -17.584 10.485 18.498 1.00 47.22 90 CYS A CA 1
ATOM 727 C C . CYS A 1 90 ? -18.000 11.620 19.431 1.00 47.22 90 CYS A C 1
ATOM 729 O O . CYS A 1 90 ? -18.042 11.449 20.648 1.00 47.22 90 CYS A O 1
ATOM 731 N N . SER A 1 91 ? -18.205 12.791 18.835 1.00 50.59 91 SER A N 1
ATOM 732 C CA . SER A 1 91 ? -18.820 13.967 19.438 1.00 50.59 91 SER A CA 1
ATOM 733 C C . SER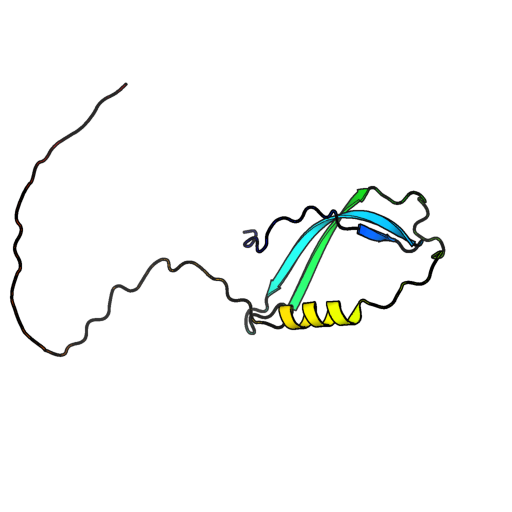 A 1 91 ? -19.883 13.573 20.464 1.00 50.59 91 SER A C 1
ATOM 735 O O . SER A 1 91 ? -20.802 12.812 20.166 1.00 50.59 91 SER A O 1
ATOM 737 N N . SER A 1 92 ? -19.741 14.136 21.665 1.00 53.00 92 SER A N 1
ATOM 738 C CA . SER A 1 92 ? -20.826 14.295 22.626 1.00 53.00 92 SER A CA 1
ATOM 739 C C . SER A 1 92 ? -22.028 14.870 21.880 1.00 53.00 92 SER A C 1
ATOM 741 O O . SER A 1 92 ? -21.980 15.999 21.392 1.00 53.00 92 SER A O 1
ATOM 743 N N . GLY A 1 93 ? -23.050 14.050 21.686 1.00 53.91 93 GLY A N 1
ATOM 744 C CA . GLY A 1 93 ? -24.229 14.379 20.909 1.00 53.91 93 GLY A CA 1
ATOM 745 C C . GLY A 1 93 ? -25.381 13.552 21.443 1.00 53.91 93 GLY A C 1
ATOM 746 O O . GLY A 1 93 ? -25.486 12.374 21.125 1.00 53.91 93 GLY A O 1
ATOM 747 N N . TYR A 1 94 ? -26.219 14.217 22.238 1.00 56.12 94 TYR A N 1
ATOM 748 C CA . TYR A 1 94 ? -27.460 13.751 22.862 1.00 56.12 94 TYR A CA 1
ATOM 749 C C . TYR A 1 94 ? -27.351 12.875 24.120 1.00 56.12 94 TYR A C 1
ATOM 751 O O . TYR A 1 94 ? -27.027 11.695 24.068 1.00 56.12 94 TYR A O 1
ATOM 759 N N . GLY A 1 95 ? -27.799 13.460 25.240 1.00 48.03 95 GLY A N 1
ATOM 760 C CA . GLY A 1 95 ? -28.457 12.717 26.316 1.00 48.03 95 GLY A CA 1
ATOM 761 C C . GLY A 1 95 ? -27.721 12.685 27.651 1.00 48.03 95 GLY A C 1
ATOM 762 O O . GLY A 1 95 ? -27.106 11.683 27.988 1.00 48.03 95 GLY A O 1
ATOM 763 N N . SER A 1 96 ? -27.872 13.739 28.455 1.00 50.47 96 SER A N 1
ATOM 764 C CA . SER A 1 96 ? -27.959 13.568 29.912 1.00 50.47 96 SER A CA 1
ATOM 765 C C . SER A 1 96 ? -28.840 14.665 30.518 1.00 50.47 96 SER A C 1
ATOM 767 O O . SER A 1 96 ? -28.396 15.558 31.231 1.00 50.47 96 SER A O 1
ATOM 769 N N . LEU A 1 97 ? -30.121 14.622 30.148 1.00 44.72 97 LEU A N 1
ATOM 770 C CA . LEU A 1 97 ? -31.210 15.112 30.984 1.00 44.72 97 LEU A CA 1
ATOM 771 C C . LEU A 1 97 ? -31.749 13.887 31.721 1.00 44.72 97 LEU A C 1
ATOM 773 O O . LEU A 1 97 ? -32.237 12.959 31.080 1.00 44.72 97 LEU A O 1
ATOM 777 N N . GLY A 1 98 ? -31.664 13.908 33.049 1.00 39.94 98 GLY A N 1
ATOM 778 C CA . GLY A 1 98 ? -32.442 13.029 33.916 1.00 39.94 98 GLY A CA 1
ATOM 779 C C . GLY A 1 98 ? -31.626 12.066 34.771 1.00 39.94 98 GLY A C 1
ATOM 780 O O . GLY A 1 98 ? -31.376 10.937 34.370 1.00 39.94 98 GLY A O 1
ATOM 781 N N . SER A 1 99 ? -31.360 12.465 36.017 1.00 42.97 99 SER A N 1
ATOM 782 C CA . SER A 1 99 ? -31.894 11.684 37.136 1.00 42.97 99 SER A CA 1
ATOM 783 C C . SER A 1 99 ? -32.071 12.558 38.380 1.00 42.97 99 SER A C 1
ATOM 785 O O . SER A 1 99 ? -31.122 13.156 38.880 1.00 42.97 99 SER A O 1
ATOM 787 N N . ASN A 1 100 ? -33.316 12.612 38.855 1.00 45.78 100 ASN A N 1
ATOM 788 C CA . ASN A 1 100 ? -33.732 13.123 40.159 1.00 45.78 100 ASN A CA 1
ATOM 789 C C . ASN A 1 100 ? -33.220 12.211 41.287 1.00 45.78 100 ASN A C 1
ATOM 791 O O . ASN A 1 100 ? -33.187 10.992 41.115 1.00 45.78 100 ASN A O 1
ATOM 795 N N . GLY A 1 101 ? -32.941 12.788 42.461 1.00 34.25 101 GLY A N 1
ATOM 796 C CA . GLY A 1 101 ? -32.721 12.022 43.692 1.00 34.25 101 GLY A CA 1
ATOM 797 C C . GLY A 1 101 ? -32.120 12.817 44.854 1.00 34.25 101 GLY A C 1
ATOM 798 O O . GLY A 1 101 ? -30.970 12.597 45.199 1.00 34.25 101 GLY A O 1
ATOM 799 N N . SER A 1 102 ? -32.907 13.740 45.418 1.00 48.25 102 SER A N 1
ATOM 800 C CA . SER A 1 102 ? -32.960 14.129 46.846 1.00 48.25 102 SER A CA 1
ATOM 801 C C . SER A 1 102 ? -31.680 14.101 47.709 1.00 48.25 102 SER A C 1
ATOM 803 O O . SER A 1 102 ? -31.280 13.038 48.176 1.00 48.25 102 SER A O 1
ATOM 805 N N . HIS A 1 103 ? -31.196 15.278 48.116 1.00 39.25 103 HIS A N 1
ATOM 806 C CA . HIS A 1 103 ? -31.152 15.654 49.538 1.00 39.25 103 HIS A CA 1
ATOM 807 C C . HIS A 1 103 ? -30.993 17.176 49.672 1.00 39.25 103 HIS A C 1
ATOM 809 O O . HIS A 1 103 ? -30.334 17.829 48.868 1.00 39.25 103 HIS A O 1
ATOM 815 N N . GLU A 1 104 ? -31.679 17.717 50.665 1.00 36.66 104 GLU A N 1
ATOM 816 C CA . GLU A 1 104 ? -31.821 19.125 51.021 1.00 36.66 104 GLU A CA 1
ATOM 817 C C . GLU A 1 104 ? -30.508 19.911 51.209 1.00 36.66 104 GLU A C 1
ATOM 819 O O . GLU A 1 104 ? -29.589 19.451 51.880 1.00 36.66 104 GLU A O 1
ATOM 824 N N . ASN A 1 105 ? -30.464 21.152 50.708 1.00 43.38 105 ASN A N 1
ATOM 825 C CA . ASN A 1 105 ? -29.871 22.261 51.459 1.00 43.38 105 ASN A CA 1
ATOM 826 C C . ASN A 1 105 ? -30.435 23.612 50.962 1.00 43.38 105 ASN A C 1
ATOM 828 O O . ASN A 1 105 ? -30.325 23.909 49.770 1.00 43.38 105 ASN A O 1
ATOM 832 N N . PRO A 1 106 ? -31.060 24.431 51.828 1.00 45.41 106 PRO A N 1
ATOM 833 C CA . PRO A 1 106 ? -31.629 25.715 51.443 1.00 45.41 106 PRO A CA 1
ATOM 834 C C . PRO A 1 106 ? -30.571 26.820 51.537 1.00 45.41 106 PRO A C 1
ATOM 836 O O . PRO A 1 106 ? -29.693 26.757 52.389 1.00 45.41 106 PRO A O 1
ATOM 839 N N . MET A 1 107 ? -30.693 27.856 50.707 1.00 36.06 107 MET A N 1
ATOM 840 C CA . MET A 1 107 ? -30.603 29.263 51.124 1.00 36.06 107 MET A CA 1
ATOM 841 C C . MET A 1 107 ? -30.860 30.173 49.920 1.00 36.06 107 MET A C 1
ATOM 843 O O . MET A 1 107 ? -30.192 30.120 48.891 1.00 36.06 107 MET A O 1
ATOM 847 N N . SER A 1 108 ? -31.900 30.978 50.081 1.00 39.22 108 SER A N 1
ATOM 848 C CA . SER A 1 108 ? -32.436 31.959 49.151 1.00 39.22 108 SER A CA 1
ATOM 849 C C . SER A 1 108 ? -31.510 33.162 48.970 1.00 39.22 108 SER A C 1
ATOM 851 O O . SER A 1 108 ? -30.917 33.622 49.939 1.00 39.22 108 SER A O 1
ATOM 853 N N . ALA A 1 109 ? -31.508 33.754 47.777 1.00 44.06 109 ALA A N 1
ATOM 854 C CA . ALA A 1 109 ? -31.936 35.141 47.560 1.00 44.06 109 ALA A CA 1
ATOM 855 C C . ALA A 1 109 ? -31.828 35.466 46.065 1.00 44.06 109 ALA A C 1
ATOM 857 O O . ALA A 1 109 ? -30.761 35.383 45.462 1.00 44.06 109 ALA A O 1
ATOM 858 N N . ALA A 1 110 ? -32.971 35.804 45.477 1.00 37.84 110 ALA A N 1
ATOM 859 C CA . ALA A 1 110 ? -33.107 36.215 44.094 1.00 37.84 110 ALA A CA 1
ATOM 860 C C . ALA A 1 110 ? -32.322 37.508 43.827 1.00 37.84 110 ALA A C 1
ATOM 862 O O . ALA A 1 110 ? -32.481 38.493 44.548 1.00 37.84 110 ALA A O 1
ATOM 863 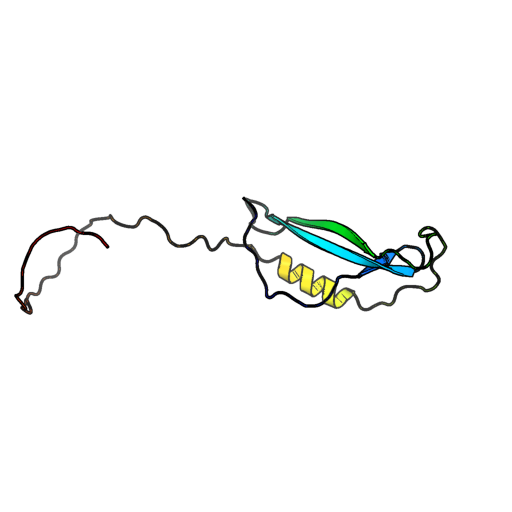N N . SER A 1 111 ? -31.522 37.509 42.760 1.00 43.50 111 SER A N 1
ATOM 864 C CA . SER A 1 111 ? -31.093 38.738 42.099 1.00 43.50 111 SER A CA 1
ATOM 865 C C . SER A 1 111 ? -31.992 38.945 40.885 1.00 43.50 111 SER A C 1
ATOM 867 O O . SER A 1 111 ? -32.130 38.068 40.033 1.00 43.50 111 SER A O 1
ATOM 869 N N . SER A 1 112 ? -32.675 40.080 40.892 1.00 50.56 112 SER A N 1
ATOM 870 C CA . SER A 1 112 ? -33.631 40.547 39.9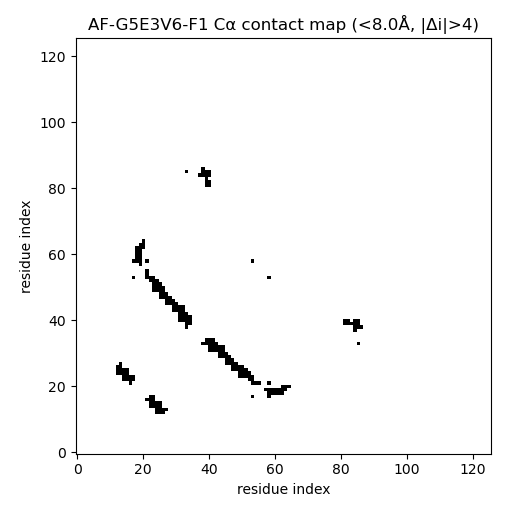03 1.00 50.56 112 SER A CA 1
ATOM 871 C C . SER A 1 112 ? -32.939 41.121 38.667 1.00 50.56 112 SER A C 1
ATOM 873 O O . SER A 1 112 ? -31.977 41.882 38.769 1.00 50.56 112 SER A O 1
ATOM 875 N N . SER A 1 113 ? -33.506 40.860 37.492 1.00 48.16 11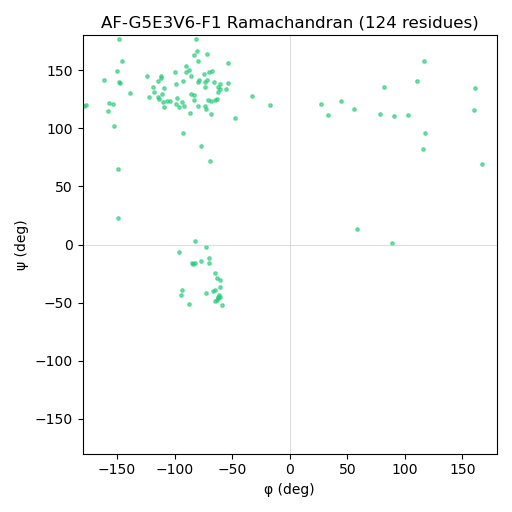3 SER A N 1
ATOM 876 C CA . SER A 1 113 ? -33.633 41.888 36.455 1.00 48.16 113 SER A CA 1
ATOM 877 C C . SER A 1 113 ? -34.752 41.521 35.495 1.00 48.16 113 SER A C 1
ATOM 879 O O . SER A 1 113 ? -34.693 40.512 34.796 1.00 48.16 113 SER A O 1
ATOM 881 N N . ASP A 1 114 ? -35.773 42.370 35.517 1.00 39.81 114 ASP A N 1
ATOM 882 C CA . ASP A 1 114 ? -36.886 42.409 34.585 1.00 39.81 114 ASP A CA 1
ATOM 883 C C . ASP A 1 114 ? -36.521 43.184 33.311 1.00 39.81 114 ASP A C 1
ATOM 885 O O . ASP A 1 114 ? -35.650 44.056 33.310 1.00 39.81 114 ASP A O 1
ATOM 889 N N . SER A 1 115 ? -37.352 42.954 32.290 1.00 44.72 115 SER A N 1
ATOM 890 C CA . SER A 1 115 ? -37.599 43.776 31.093 1.00 44.72 115 SER A CA 1
ATOM 891 C C . SER A 1 115 ? -36.584 43.628 29.943 1.00 44.72 115 SER A C 1
ATOM 893 O O . SER A 1 115 ? -35.382 43.582 30.147 1.00 44.72 115 SER A O 1
ATOM 895 N N . ASN A 1 116 ? -36.993 43.512 28.678 1.00 43.56 116 ASN A N 1
ATOM 896 C CA . ASN A 1 116 ? -38.178 44.087 28.051 1.00 43.56 116 ASN A CA 1
ATOM 897 C C . ASN A 1 116 ? -38.722 43.164 26.945 1.00 43.56 116 ASN A C 1
ATOM 899 O O . ASN A 1 116 ? -37.957 42.595 26.166 1.00 43.56 116 ASN A O 1
ATOM 903 N N . GLY A 1 117 ? -40.046 43.031 26.881 1.00 37.47 117 GLY A N 1
ATOM 904 C CA . GLY A 1 117 ? -40.738 42.379 25.775 1.00 37.47 117 GLY A CA 1
ATOM 905 C C . GLY A 1 117 ? -40.881 43.293 24.559 1.00 37.47 117 GLY A C 1
ATOM 906 O O . GLY A 1 117 ? -40.807 44.512 24.682 1.00 37.47 117 GLY A O 1
ATOM 907 N N . ASN A 1 118 ? -41.058 42.656 23.403 1.00 39.91 118 ASN A N 1
ATOM 908 C CA . ASN A 1 118 ? -42.044 42.881 22.333 1.00 39.91 118 ASN A CA 1
ATOM 909 C C . ASN A 1 118 ? -41.426 42.209 21.091 1.00 39.91 118 ASN A C 1
ATOM 911 O O . ASN A 1 118 ? -40.306 42.524 20.711 1.00 39.91 118 ASN A O 1
ATOM 915 N N . GLY A 1 119 ? -42.005 41.164 20.515 1.00 37.12 119 GLY A N 1
ATOM 916 C CA . GLY A 1 119 ? -43.349 41.197 19.970 1.00 37.12 119 GLY A CA 1
ATOM 917 C C . GLY A 1 119 ? -43.237 41.614 18.506 1.00 37.12 119 GLY A C 1
ATOM 918 O O . GLY A 1 119 ? -42.951 42.774 18.226 1.00 37.12 119 GLY A O 1
ATOM 919 N N . ASN A 1 120 ? -43.529 40.639 17.644 1.00 40.84 120 ASN A N 1
ATOM 920 C CA . ASN A 1 120 ? -44.296 40.793 16.411 1.00 40.84 120 ASN A CA 1
ATOM 921 C C . ASN A 1 120 ? -43.570 40.846 15.034 1.00 40.84 120 ASN A C 1
ATOM 923 O O . ASN A 1 120 ? -42.877 41.805 14.717 1.00 40.84 120 ASN A O 1
ATOM 927 N N . GLU A 1 121 ? -43.818 39.757 14.262 1.00 44.34 121 GLU A N 1
ATOM 928 C CA . GLU A 1 121 ? -44.283 39.657 12.841 1.00 44.34 121 GLU A CA 1
ATOM 929 C C . GLU A 1 121 ? -43.444 40.383 11.774 1.00 44.34 121 GLU A C 1
ATOM 931 O O . GLU A 1 121 ? -43.210 41.580 11.835 1.00 44.34 121 GLU A O 1
ATOM 936 N N . ASP A 1 122 ? -42.828 39.694 10.816 1.00 42.09 122 ASP A N 1
ATOM 937 C CA . ASP A 1 122 ? -43.365 38.995 9.631 1.00 42.09 122 ASP A CA 1
ATOM 938 C C . ASP A 1 122 ? -42.931 39.755 8.370 1.00 42.09 122 ASP A C 1
ATOM 940 O O . ASP A 1 122 ? -42.934 40.979 8.329 1.00 42.09 122 ASP A O 1
ATOM 944 N N . LEU A 1 123 ? -42.581 38.968 7.348 1.00 45.78 123 LEU A N 1
ATOM 945 C CA . LEU A 1 123 ? -42.618 39.255 5.909 1.00 45.78 123 LEU A CA 1
ATOM 946 C C . LEU A 1 123 ? -42.100 40.626 5.407 1.00 45.78 123 LEU A C 1
ATOM 948 O O . LEU A 1 123 ? -42.733 41.661 5.585 1.00 45.78 123 LEU A O 1
ATOM 952 N N . LYS A 1 124 ? -41.125 40.598 4.486 1.00 39.91 124 LYS A N 1
ATOM 953 C CA . LYS A 1 124 ? -41.389 40.496 3.029 1.00 39.91 124 LYS A CA 1
ATOM 954 C C . LYS A 1 124 ? -40.180 40.940 2.185 1.00 39.91 124 LYS A C 1
ATOM 956 O O . LYS A 1 124 ? -39.590 41.980 2.443 1.00 39.91 124 LYS A O 1
ATOM 961 N N . ASP A 1 125 ? -39.887 40.124 1.173 1.00 40.28 125 ASP A N 1
ATOM 962 C CA . ASP A 1 125 ? -39.292 40.402 -0.145 1.00 40.28 125 ASP A CA 1
ATOM 963 C C . ASP A 1 125 ? -38.348 41.608 -0.329 1.00 40.28 125 ASP A C 1
ATOM 965 O O . ASP A 1 125 ? -38.785 42.760 -0.311 1.00 40.28 125 ASP A O 1
ATOM 969 N N . LYS A 1 126 ? -37.111 41.324 -0.763 1.00 38.62 126 LYS A N 1
ATOM 970 C CA . LYS A 1 126 ? -36.655 41.685 -2.118 1.00 38.62 126 LYS A CA 1
ATOM 971 C C . LYS A 1 126 ? -35.428 40.882 -2.545 1.00 38.62 126 LYS A C 1
ATOM 973 O O . LYS A 1 126 ? -34.533 40.692 -1.696 1.00 38.62 126 LYS A O 1
#

Sequence (126 aa):
KILQYGGQPFDFSPLFCARNGEYIAIDTSWSSFINPWSRKVSFIIGRHKVRMGPVNEDVFASPSCPEDRSLHELTEQIYHLLMQPVYNSCSSGYGSLGSNGSHENPMSAASSSDSNGNGNEDLKDK

Organism: NCBI:txid8362

Solvent-accessible surface area (backbone atoms only — not comparable to full-atom values): 8937 Å² total; per-residue (Å²): 135,85,76,85,89,82,82,78,93,71,93,74,78,50,69,46,75,44,63,32,63,43,58,24,38,40,50,74,51,77,51,71,43,62,38,89,83,75,28,24,60,75,45,79,46,77,50,75,44,84,74,40,75,47,92,64,81,65,48,82,42,76,53,82,67,88,86,82,93,72,58,64,69,58,50,52,54,53,49,60,59,48,66,47,64,62,75,83,85,69,73,94,73,87,86,87,83,84,82,89,80,88,81,90,82,90,84,89,79,90,82,87,82,83,88,81,90,79,85,84,85,80,86,80,89,135

Foldseek 3Di:
DDDDDDDDDDPDFDWDQFQQRFIFGWDKDKDFDADPPQQFTPDIDIDIDTPGDGPDPPSVDHHPDDDDDDCPVVVVVVVVVRGDRDDPPDDPDDDDDDDDDDDDDDDDDDDDDDDDDDDDDDDDDD

pLDDT: mean 73.0, std 22.69, range [34.25, 96.19]

Secondary structure (DSSP, 8-state):
------S----PPPEEE-TTS-EEEEEEEEEEEE-TTT-SEEEEEEEEEEEE--SSS-TTSPPSSPPPS--HHHHHHHHHHHTSPP-------S---------------PPP--------------

Nearest PDB structures (foldseek):
  3gdi-assembly1_A  TM=8.454E-01  e=1.777E-08  Mus musculus
  4dj3-assembly1_B  TM=8.642E-01  e=9.061E-08  Mus musculus
  4dj3-assembly1_A  TM=8.330E-01  e=2.079E-06  Mus musculus
  8gci-assembly1_A-2  TM=8.240E-01  e=7.516E-04  Caenorhabditis elegans
  1wa9-assembly1_B  TM=7.318E-01  e=6.228E-04  Drosophila melanogaster

Mean predicted aligned error: 16.39 Å

InterPro domains:
  IPR035965 PAS domain superfamily [SSF55785] (6-48)
  IPR050760 Period circadian regulator [PTHR11269] (1-125)